Protein AF-A0A552UXF9-F1 (afdb_monomer)

Sequence (66 aa):
MEKASIIIKKILVEKNMKQNEVSNYLGISPQNFANKLSRNTFSFDDFSKILDFLGYEIEIIKKSEN

Foldseek 3Di:
DDALLVVLVVLCVVVVHDLCVLCVQVVHDSVVSVVCSVVSVADPVSSQSSQVVSVHHDDDDDPDDD

InterPro domains:
  IPR001387 Cro/C1-type, helix-turn-helix domain [PF13443] (8-58)
  IPR001387 Cro/C1-type, helix-turn-helix domain [PS50943] (8-61)
  IPR001387 Cro/C1-type, helix-turn-helix domain [cd00093] (7-61)
  IPR010982 Lambda repressor-like, DNA-binding domain superfamily [G3DSA:1.10.260.40] (2-64)
  IPR010982 Lambda repressor-like, DNA-binding domain superfamily [SSF47413] (6-63)

Structure (mmCIF, N/CA/C/O backbone):
data_AF-A0A552UXF9-F1
#
_entry.id   AF-A0A552UXF9-F1
#
loop_
_atom_site.group_PDB
_atom_site.id
_atom_site.type_symbol
_atom_site.label_atom_id
_atom_site.label_alt_id
_atom_site.label_comp_id
_atom_site.label_asym_id
_atom_site.label_entity_id
_atom_site.label_seq_id
_atom_site.pdbx_PDB_ins_code
_atom_site.Cartn_x
_atom_site.Cartn_y
_atom_site.Cartn_z
_atom_site.occupancy
_atom_site.B_iso_or_equiv
_atom_site.auth_seq_id
_atom_site.auth_comp_id
_atom_site.auth_asym_id
_atom_site.auth_atom_id
_atom_site.pdbx_PDB_model_num
ATOM 1 N N . MET A 1 1 ? 10.974 11.889 -4.812 1.00 69.44 1 MET A N 1
ATOM 2 C CA . MET A 1 1 ? 9.549 11.511 -4.921 1.00 69.44 1 MET A CA 1
ATOM 3 C C . MET A 1 1 ? 9.186 10.696 -3.699 1.00 69.44 1 MET A C 1
ATOM 5 O O . MET A 1 1 ? 10.012 9.909 -3.245 1.00 69.44 1 MET A O 1
ATOM 9 N N . GLU A 1 2 ? 8.013 10.941 -3.128 1.00 86.75 2 GLU A N 1
ATOM 10 C CA . GLU A 1 2 ? 7.518 10.170 -1.989 1.00 86.75 2 GLU A CA 1
ATOM 11 C C . GLU A 1 2 ? 7.226 8.717 -2.409 1.00 86.75 2 GLU A C 1
ATOM 13 O O . GLU A 1 2 ? 6.888 8.454 -3.561 1.00 86.75 2 GLU A O 1
ATOM 18 N N . LYS A 1 3 ? 7.428 7.756 -1.499 1.00 94.81 3 LYS A N 1
ATOM 19 C CA . LYS A 1 3 ? 7.231 6.325 -1.783 1.00 94.81 3 LYS A CA 1
ATOM 20 C C . LYS A 1 3 ? 5.754 5.952 -1.650 1.00 94.81 3 LYS A C 1
ATOM 22 O O . LYS A 1 3 ? 5.106 6.400 -0.706 1.00 94.81 3 LYS A O 1
ATOM 27 N N . ALA A 1 4 ? 5.272 5.037 -2.495 1.00 95.31 4 ALA A N 1
ATOM 28 C CA . ALA A 1 4 ? 3.908 4.500 -2.424 1.00 95.31 4 ALA A CA 1
ATOM 29 C C . ALA A 1 4 ? 3.546 4.003 -1.013 1.00 95.31 4 ALA A C 1
ATOM 31 O O . ALA A 1 4 ? 2.483 4.327 -0.489 1.00 95.31 4 ALA A O 1
ATOM 32 N N . SER A 1 5 ? 4.462 3.294 -0.341 1.00 96.81 5 SER A N 1
ATOM 33 C CA . SER A 1 5 ? 4.219 2.794 1.016 1.00 96.81 5 SER A CA 1
ATOM 34 C C . SER A 1 5 ? 4.042 3.886 2.075 1.00 96.81 5 SER A C 1
ATOM 36 O O . SER A 1 5 ? 3.368 3.647 3.075 1.00 96.81 5 SER A O 1
ATOM 38 N N . ILE A 1 6 ? 4.633 5.069 1.883 1.00 97.12 6 ILE A N 1
ATOM 39 C CA . ILE A 1 6 ? 4.468 6.203 2.801 1.00 97.12 6 ILE A CA 1
ATOM 40 C C . ILE A 1 6 ? 3.106 6.857 2.562 1.00 97.12 6 ILE A C 1
ATOM 42 O O . ILE A 1 6 ? 2.382 7.093 3.527 1.00 97.12 6 ILE A O 1
ATOM 46 N N . ILE A 1 7 ? 2.734 7.067 1.295 1.00 96.75 7 ILE A N 1
ATOM 47 C CA . ILE A 1 7 ? 1.436 7.636 0.903 1.00 96.75 7 ILE A CA 1
ATOM 48 C C . ILE A 1 7 ? 0.294 6.779 1.464 1.00 96.75 7 ILE A C 1
ATOM 50 O O . ILE A 1 7 ? -0.554 7.291 2.189 1.00 96.75 7 ILE A O 1
ATOM 54 N N . ILE A 1 8 ? 0.334 5.460 1.236 1.00 96.94 8 ILE A N 1
ATOM 55 C CA . ILE A 1 8 ? -0.680 4.525 1.749 1.00 96.94 8 ILE A CA 1
ATOM 56 C C . ILE A 1 8 ? -0.796 4.629 3.276 1.00 96.94 8 ILE A C 1
ATOM 58 O O . ILE A 1 8 ? -1.898 4.734 3.806 1.00 96.94 8 ILE A O 1
ATOM 62 N N . LYS A 1 9 ? 0.328 4.632 4.009 1.00 96.69 9 LYS A N 1
ATOM 63 C CA . LYS A 1 9 ? 0.307 4.719 5.480 1.00 96.69 9 LYS A CA 1
ATOM 64 C C . LYS A 1 9 ? -0.318 6.017 5.982 1.00 96.69 9 LYS A C 1
ATOM 66 O O . LYS A 1 9 ? -1.069 5.966 6.951 1.00 96.69 9 LYS A O 1
ATOM 71 N N . LYS A 1 10 ? -0.013 7.152 5.347 1.00 97.06 10 LYS A N 1
ATOM 72 C CA . LYS A 1 10 ? -0.596 8.449 5.715 1.00 97.06 10 LYS A CA 1
ATOM 73 C C . LYS A 1 10 ? -2.114 8.432 5.554 1.00 97.06 10 LYS A C 1
ATOM 75 O O . LYS A 1 10 ? -2.811 8.773 6.502 1.00 97.06 10 LYS A O 1
ATOM 80 N N . ILE A 1 11 ? -2.602 7.939 4.416 1.00 96.94 11 ILE A N 1
ATOM 81 C CA . ILE A 1 11 ? -4.040 7.851 4.13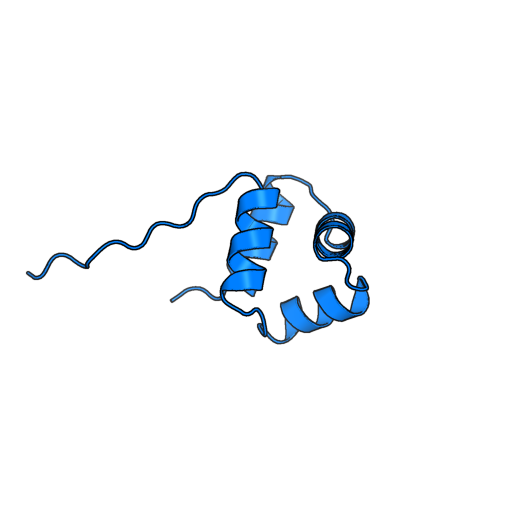6 1.00 96.94 11 ILE A CA 1
ATOM 82 C C . ILE A 1 11 ? -4.745 6.920 5.131 1.00 96.94 11 ILE A C 1
ATOM 84 O O . ILE A 1 11 ? -5.814 7.250 5.634 1.00 96.94 11 ILE A O 1
ATOM 88 N N . LEU A 1 12 ? -4.146 5.771 5.467 1.00 96.88 12 LEU A N 1
ATOM 89 C CA . LEU A 1 12 ? -4.726 4.856 6.458 1.00 96.88 12 LEU A CA 1
ATOM 90 C C . LEU A 1 12 ? -4.883 5.509 7.834 1.00 96.88 12 LEU A C 1
ATOM 92 O O . LEU A 1 12 ? -5.910 5.317 8.482 1.00 96.88 12 LEU A O 1
ATOM 96 N N . VAL A 1 13 ? -3.892 6.294 8.266 1.00 97.38 13 VAL A N 1
ATOM 97 C CA . VAL A 1 13 ? -3.970 7.055 9.521 1.00 97.38 13 VAL A CA 1
ATOM 98 C C . VAL A 1 13 ? -5.052 8.133 9.435 1.00 97.38 13 VAL A C 1
ATOM 100 O O . VAL A 1 13 ? -5.876 8.226 10.339 1.00 97.38 13 VAL A O 1
ATOM 103 N N . GLU A 1 14 ? -5.086 8.902 8.345 1.00 96.69 14 GLU A N 1
ATOM 104 C CA . GLU A 1 14 ? -6.069 9.969 8.116 1.00 96.69 14 GLU A CA 1
ATOM 105 C C . GLU A 1 14 ? -7.512 9.446 8.127 1.00 96.69 14 GLU A C 1
ATOM 107 O O . GLU A 1 14 ? -8.384 10.032 8.767 1.00 96.69 14 GLU A O 1
ATOM 112 N N . LYS A 1 15 ? -7.759 8.303 7.478 1.00 95.31 15 LYS A N 1
ATOM 113 C CA . LYS A 1 15 ? -9.087 7.679 7.400 1.00 95.31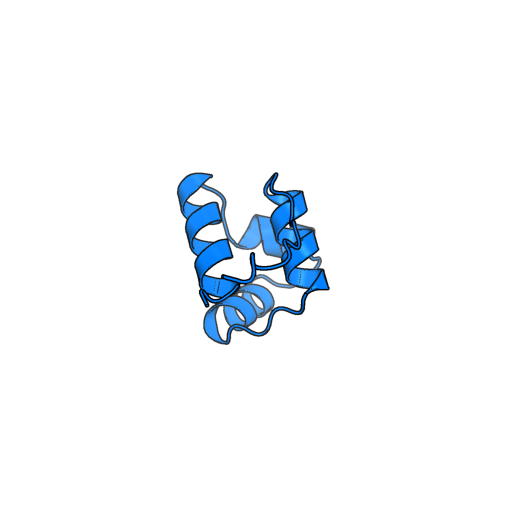 15 LYS A CA 1
ATOM 114 C C . LYS A 1 15 ? -9.420 6.767 8.585 1.00 95.31 15 LYS A C 1
ATOM 116 O O . LYS A 1 15 ? -10.503 6.188 8.598 1.00 95.31 15 LYS A O 1
ATOM 121 N N . ASN A 1 16 ? -8.511 6.599 9.550 1.00 95.75 16 ASN A N 1
ATOM 122 C CA . ASN A 1 16 ? -8.632 5.622 10.640 1.00 95.75 16 ASN A CA 1
ATOM 123 C C . ASN A 1 16 ? -8.939 4.188 10.140 1.00 95.75 16 ASN A C 1
ATOM 125 O O . ASN A 1 16 ? -9.710 3.446 10.752 1.00 95.75 16 ASN A O 1
ATOM 129 N N . MET A 1 17 ? -8.340 3.805 9.008 1.00 95.12 17 MET A N 1
ATOM 130 C CA . MET A 1 17 ? -8.505 2.489 8.387 1.00 95.12 17 MET A CA 1
ATOM 131 C C . MET A 1 17 ? -7.351 1.560 8.753 1.00 95.12 17 MET A C 1
ATOM 133 O O . MET A 1 17 ? -6.192 1.963 8.897 1.00 95.12 17 MET A O 1
ATOM 137 N N . LYS A 1 18 ? -7.656 0.272 8.873 1.00 95.88 18 LYS A N 1
ATOM 138 C CA . LYS A 1 18 ? -6.685 -0.759 9.227 1.00 95.88 18 LYS A CA 1
ATOM 139 C C . LYS A 1 18 ? -6.096 -1.408 7.975 1.00 95.88 18 LYS A C 1
ATOM 141 O O . LYS A 1 18 ? -6.750 -1.592 6.954 1.00 95.88 18 LYS A O 1
ATOM 146 N N . GLN A 1 19 ? -4.840 -1.844 8.077 1.00 95.81 19 GLN A N 1
ATOM 147 C CA . GLN A 1 19 ? -4.132 -2.511 6.973 1.00 95.81 19 GLN A CA 1
ATOM 148 C C . GLN A 1 19 ? -4.823 -3.798 6.488 1.00 95.81 19 GLN A C 1
ATOM 150 O O . GLN A 1 19 ? -4.695 -4.154 5.319 1.00 95.81 19 GLN A O 1
ATOM 155 N N . ASN A 1 20 ? -5.549 -4.494 7.368 1.00 96.00 20 ASN A N 1
ATOM 156 C CA . ASN A 1 20 ? -6.265 -5.721 7.016 1.00 96.00 20 ASN A CA 1
ATOM 157 C C . ASN A 1 20 ? -7.465 -5.465 6.090 1.00 96.00 20 ASN A C 1
ATOM 159 O O . ASN A 1 20 ? -7.804 -6.334 5.295 1.00 96.00 20 ASN A O 1
ATOM 163 N N . GLU A 1 21 ? -8.086 -4.286 6.153 1.00 97.06 21 GLU A N 1
ATOM 164 C CA . GLU A 1 21 ? -9.176 -3.912 5.244 1.00 97.06 21 GLU A CA 1
ATOM 165 C C . GLU A 1 21 ? -8.656 -3.813 3.807 1.00 97.06 21 GLU A C 1
ATOM 167 O O . GLU A 1 21 ? -9.242 -4.380 2.887 1.00 97.06 21 GLU A O 1
ATOM 172 N N . VAL A 1 22 ? -7.480 -3.204 3.633 1.00 97.12 22 VAL A N 1
ATOM 173 C CA . VAL A 1 22 ? -6.819 -3.104 2.326 1.00 97.12 22 VAL A CA 1
ATOM 174 C C . VAL A 1 22 ? -6.312 -4.461 1.844 1.00 97.12 22 VAL A C 1
ATOM 176 O O . VAL A 1 22 ? -6.478 -4.792 0.673 1.00 97.12 22 VAL A O 1
ATOM 179 N N . SER A 1 23 ? -5.716 -5.280 2.719 1.00 96.69 23 SER A N 1
ATOM 180 C CA . SER A 1 23 ? -5.258 -6.614 2.308 1.00 96.69 23 SER A CA 1
ATOM 181 C C . SER A 1 23 ? -6.422 -7.503 1.865 1.00 96.69 23 SER A C 1
ATOM 183 O O . SER A 1 23 ? -6.291 -8.214 0.872 1.00 96.69 23 SER A O 1
ATOM 185 N N . ASN A 1 24 ? -7.566 -7.416 2.556 1.00 97.38 24 ASN A N 1
ATOM 186 C CA . ASN A 1 24 ? -8.785 -8.134 2.187 1.00 97.38 24 ASN A CA 1
ATOM 187 C C . ASN A 1 24 ? -9.317 -7.670 0.829 1.00 97.38 24 ASN A C 1
ATOM 189 O O . ASN A 1 24 ? -9.632 -8.513 -0.007 1.00 97.38 24 ASN A O 1
ATOM 193 N N . TYR A 1 25 ? -9.359 -6.356 0.587 1.00 96.50 25 TYR A N 1
ATOM 194 C CA . TYR A 1 25 ? -9.755 -5.801 -0.709 1.00 96.50 25 TYR A CA 1
ATOM 195 C C . TYR A 1 25 ? -8.837 -6.277 -1.847 1.00 96.50 25 TYR A C 1
ATOM 197 O O . TYR A 1 25 ? -9.308 -6.662 -2.913 1.00 96.50 25 TYR A O 1
ATOM 205 N N . LEU A 1 26 ? -7.526 -6.335 -1.601 1.00 95.75 26 LEU A N 1
ATOM 206 C CA . LEU A 1 26 ? -6.546 -6.842 -2.566 1.00 95.75 26 LEU A CA 1
ATOM 207 C C . LEU A 1 26 ? -6.542 -8.375 -2.711 1.00 95.75 26 LEU A C 1
ATOM 209 O O . LEU A 1 26 ? -5.808 -8.895 -3.550 1.00 95.75 26 LEU A O 1
ATOM 213 N N . GLY A 1 27 ? -7.299 -9.111 -1.890 1.00 96.50 27 GLY A N 1
ATOM 214 C CA . GLY A 1 27 ? -7.302 -10.576 -1.892 1.00 96.50 27 GLY A CA 1
ATOM 215 C C . GLY A 1 27 ? -5.971 -11.203 -1.456 1.00 96.50 27 GLY A C 1
ATOM 216 O O . GLY A 1 27 ? -5.660 -12.327 -1.848 1.00 96.50 27 GLY A O 1
ATOM 217 N N . ILE A 1 28 ? -5.163 -10.490 -0.662 1.00 96.88 28 ILE A N 1
ATOM 218 C CA . ILE A 1 28 ? -3.869 -10.972 -0.157 1.00 96.88 28 ILE A CA 1
ATOM 219 C C . ILE A 1 28 ? -3.872 -11.082 1.367 1.00 96.88 28 ILE A C 1
ATOM 221 O O . ILE A 1 28 ? -4.643 -10.430 2.068 1.00 96.88 28 ILE A O 1
ATOM 225 N N . SER A 1 29 ? -2.959 -11.885 1.914 1.00 97.75 29 SER A N 1
ATOM 226 C CA . SER A 1 29 ? -2.834 -11.995 3.368 1.00 97.75 29 SER A CA 1
ATOM 227 C C . SER A 1 29 ? -2.337 -10.682 4.004 1.00 97.75 29 SER A C 1
ATOM 229 O O . SER A 1 29 ? -1.525 -9.972 3.396 1.00 97.75 29 SER A O 1
ATOM 231 N N . PRO A 1 30 ? -2.722 -10.381 5.261 1.00 97.19 30 PRO A N 1
ATOM 232 C CA . PRO A 1 30 ? -2.203 -9.222 5.990 1.00 97.19 30 PRO A CA 1
ATOM 233 C C . PRO A 1 30 ? -0.670 -9.192 6.071 1.00 97.19 30 PRO A C 1
ATOM 235 O O . PRO A 1 30 ? -0.065 -8.132 5.942 1.00 97.19 30 PRO A O 1
ATOM 238 N N . GLN A 1 31 ? -0.023 -10.358 6.210 1.00 97.56 31 GLN A N 1
ATOM 239 C CA . GLN A 1 31 ? 1.440 -10.462 6.223 1.00 97.56 31 GLN A CA 1
ATOM 240 C C . GLN A 1 31 ? 2.061 -10.082 4.873 1.00 97.56 31 GLN A C 1
ATOM 242 O O . GLN A 1 31 ? 3.096 -9.415 4.839 1.00 97.56 31 GLN A O 1
ATOM 247 N N . ASN A 1 32 ? 1.444 -10.487 3.756 1.00 97.12 32 ASN A N 1
ATOM 248 C CA . ASN A 1 32 ? 1.898 -10.090 2.423 1.00 97.12 32 ASN A CA 1
ATOM 249 C C . ASN A 1 32 ? 1.807 -8.565 2.268 1.00 97.12 32 ASN A C 1
ATOM 251 O O . ASN A 1 32 ? 2.794 -7.921 1.914 1.00 97.12 32 ASN A O 1
ATOM 255 N N . PHE A 1 33 ? 0.673 -7.972 2.649 1.00 97.62 33 PHE A N 1
ATOM 256 C CA . PHE A 1 33 ? 0.497 -6.522 2.607 1.00 97.62 33 PHE A CA 1
ATOM 257 C C . PHE A 1 33 ? 1.496 -5.773 3.508 1.00 97.62 33 PHE A C 1
ATOM 259 O O . PHE A 1 33 ? 2.138 -4.823 3.058 1.00 97.62 33 PHE A O 1
ATOM 266 N N . ALA A 1 34 ? 1.714 -6.240 4.742 1.00 96.69 34 ALA A N 1
ATOM 267 C CA . ALA A 1 34 ? 2.708 -5.672 5.654 1.00 96.69 34 ALA A CA 1
ATOM 268 C C . ALA A 1 34 ? 4.137 -5.750 5.080 1.00 96.69 34 ALA A C 1
ATOM 270 O O . ALA A 1 34 ? 4.906 -4.789 5.177 1.00 96.69 34 ALA A O 1
ATOM 271 N N . ASN A 1 35 ? 4.482 -6.861 4.420 1.00 97.75 35 ASN A N 1
ATOM 272 C CA . ASN A 1 35 ? 5.756 -7.017 3.717 1.00 97.75 35 ASN A CA 1
ATOM 273 C C . ASN A 1 35 ? 5.874 -6.050 2.529 1.00 97.75 35 ASN A C 1
ATOM 275 O O . ASN A 1 35 ? 6.931 -5.446 2.343 1.00 97.75 35 ASN A O 1
ATOM 279 N N . LYS A 1 36 ? 4.803 -5.853 1.748 1.00 97.12 36 LYS A N 1
ATOM 280 C CA . LYS A 1 36 ? 4.785 -4.855 0.667 1.00 97.12 36 LYS A CA 1
ATOM 281 C C . LYS A 1 36 ? 4.947 -3.432 1.207 1.00 97.12 36 LYS A C 1
ATOM 283 O O . LYS A 1 36 ? 5.715 -2.657 0.638 1.00 97.12 36 LYS A O 1
ATOM 288 N N . LEU A 1 37 ? 4.309 -3.098 2.334 1.00 96.75 37 LEU A N 1
ATOM 289 C CA . LEU A 1 37 ? 4.462 -1.801 3.003 1.00 96.75 37 LEU A CA 1
ATOM 290 C C . LEU A 1 37 ? 5.886 -1.556 3.510 1.00 96.75 37 LEU A C 1
ATOM 292 O O . LEU A 1 37 ? 6.387 -0.436 3.395 1.00 96.75 37 LEU A O 1
ATOM 296 N N . SER A 1 38 ? 6.536 -2.564 4.093 1.00 96.25 38 SER A N 1
ATOM 297 C CA . SER A 1 38 ? 7.900 -2.420 4.614 1.00 96.25 38 SER A CA 1
ATOM 298 C C . SER A 1 38 ? 8.941 -2.351 3.496 1.00 96.25 38 SER A C 1
ATOM 300 O O . SER A 1 38 ? 9.845 -1.519 3.557 1.00 96.25 38 SER A O 1
ATOM 302 N N . ARG A 1 39 ? 8.782 -3.162 2.444 1.00 96.56 39 ARG A N 1
ATOM 303 C CA . ARG A 1 39 ? 9.723 -3.249 1.313 1.00 96.56 39 ARG A CA 1
ATOM 304 C C . ARG A 1 39 ? 9.436 -2.254 0.190 1.00 96.56 39 ARG A C 1
ATOM 306 O O . ARG A 1 39 ? 10.268 -2.097 -0.695 1.00 96.56 39 ARG A O 1
ATOM 313 N N . ASN A 1 40 ? 8.291 -1.571 0.232 1.00 96.69 40 ASN A N 1
ATOM 314 C CA . ASN A 1 40 ? 7.814 -0.678 -0.826 1.00 96.69 40 ASN A CA 1
ATOM 315 C C . ASN A 1 40 ? 7.766 -1.367 -2.205 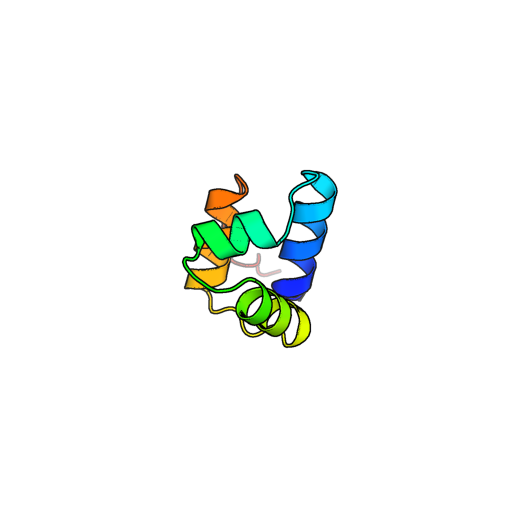1.00 96.69 40 ASN A C 1
ATOM 317 O O . ASN A 1 40 ? 8.268 -0.841 -3.194 1.00 96.69 40 ASN A O 1
ATOM 321 N N . THR A 1 41 ? 7.173 -2.560 -2.258 1.00 96.56 41 THR A N 1
ATOM 322 C CA . THR A 1 41 ? 7.086 -3.402 -3.467 1.00 96.56 41 THR A CA 1
ATOM 323 C C . THR A 1 41 ? 5.661 -3.446 -4.026 1.00 96.56 41 THR A C 1
ATOM 325 O O . THR A 1 41 ? 5.131 -4.521 -4.318 1.00 96.56 41 THR A O 1
ATOM 328 N N . PHE A 1 42 ? 5.012 -2.284 -4.108 1.00 96.12 42 PHE A N 1
ATOM 329 C CA . PHE A 1 42 ? 3.714 -2.134 -4.765 1.00 96.12 42 PHE A CA 1
ATOM 330 C C . PHE A 1 42 ? 3.920 -1.882 -6.256 1.00 96.12 42 PHE A C 1
ATOM 332 O O . PHE A 1 42 ? 4.717 -1.019 -6.632 1.00 96.12 42 PHE A O 1
ATOM 339 N N . SER A 1 43 ? 3.210 -2.637 -7.093 1.00 95.12 43 SER A N 1
ATOM 340 C CA . SER A 1 43 ? 3.085 -2.294 -8.507 1.00 95.12 43 SER A CA 1
ATOM 341 C C . SER A 1 43 ? 2.214 -1.040 -8.665 1.00 95.12 43 SER A C 1
ATOM 343 O O . SER A 1 43 ? 1.526 -0.622 -7.730 1.00 95.12 43 SER A O 1
ATOM 345 N N . PHE A 1 44 ? 2.223 -0.437 -9.854 1.00 94.50 44 PHE A N 1
ATOM 346 C CA . PHE A 1 44 ? 1.303 0.662 -10.156 1.00 94.50 44 PHE A CA 1
ATOM 347 C C . PHE A 1 44 ? -0.167 0.226 -10.044 1.00 94.50 44 PHE A C 1
ATOM 349 O O . PHE A 1 44 ? -0.983 0.972 -9.513 1.00 94.50 44 PHE A O 1
ATOM 356 N N . ASP A 1 45 ? -0.491 -0.994 -10.483 1.00 95.56 45 ASP A N 1
ATOM 357 C CA . ASP A 1 45 ? -1.836 -1.571 -10.373 1.00 95.56 45 ASP A CA 1
ATOM 358 C C . ASP A 1 45 ? -2.254 -1.768 -8.908 1.00 95.56 45 ASP A C 1
ATOM 360 O O . ASP A 1 45 ? -3.342 -1.339 -8.526 1.00 95.56 45 ASP A O 1
ATOM 364 N N . ASP A 1 46 ? -1.363 -2.312 -8.063 1.00 95.69 46 ASP A N 1
ATOM 365 C CA . ASP A 1 46 ? -1.618 -2.424 -6.622 1.00 95.69 46 ASP A CA 1
ATOM 366 C C . ASP A 1 46 ? -1.925 -1.040 -6.035 1.00 95.69 46 ASP A C 1
ATOM 368 O O . ASP A 1 46 ? -2.900 -0.861 -5.314 1.00 95.69 46 ASP A O 1
ATOM 372 N N . PHE A 1 47 ? -1.080 -0.053 -6.344 1.00 96.38 47 PHE A N 1
ATOM 373 C CA . PHE A 1 47 ? -1.205 1.295 -5.804 1.00 96.38 47 PHE A CA 1
ATOM 374 C C . PHE A 1 47 ? -2.497 1.980 -6.259 1.00 96.38 47 PHE A C 1
ATOM 376 O O . PHE A 1 47 ? -3.189 2.567 -5.431 1.00 96.38 47 PHE A O 1
ATOM 383 N N . SER A 1 48 ? -2.854 1.842 -7.537 1.00 96.56 48 SER A N 1
ATOM 384 C CA . SER A 1 48 ? -4.084 2.400 -8.111 1.00 96.56 48 SER A CA 1
ATOM 385 C C . SER A 1 48 ? -5.328 1.815 -7.456 1.00 96.56 48 SER A C 1
ATOM 387 O O . SER A 1 48 ? -6.184 2.564 -7.000 1.00 96.56 48 SER A O 1
ATOM 389 N N . LYS A 1 49 ? -5.384 0.487 -7.310 1.00 96.88 49 LYS A N 1
ATOM 390 C CA . LYS A 1 49 ? -6.484 -0.211 -6.629 1.00 96.88 49 LYS A CA 1
ATOM 391 C C . LYS A 1 49 ? -6.617 0.203 -5.167 1.00 96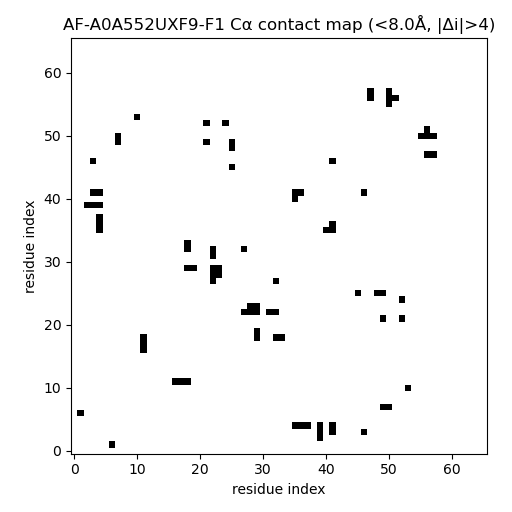.88 49 LYS A C 1
ATOM 393 O O . LYS A 1 49 ? -7.724 0.391 -4.677 1.00 96.88 49 LYS A O 1
ATOM 398 N N . ILE A 1 50 ? -5.493 0.350 -4.462 1.00 97.12 50 ILE A N 1
ATOM 399 C CA . ILE A 1 50 ? -5.500 0.807 -3.068 1.00 97.12 50 ILE A CA 1
ATOM 400 C C . ILE A 1 50 ? -6.044 2.234 -2.976 1.00 97.12 50 ILE A C 1
ATOM 402 O O . ILE A 1 50 ? -6.863 2.500 -2.105 1.00 97.12 50 ILE A O 1
ATOM 406 N N . LEU A 1 51 ? -5.594 3.150 -3.837 1.00 96.88 51 LEU A N 1
ATOM 407 C CA . LEU A 1 51 ? -6.055 4.538 -3.804 1.00 96.88 51 LEU A CA 1
ATOM 408 C C . LEU A 1 51 ? -7.543 4.656 -4.141 1.00 96.88 51 LEU A C 1
ATOM 410 O O . LEU A 1 51 ? -8.256 5.311 -3.385 1.00 96.88 51 LEU A O 1
ATOM 414 N N . ASP A 1 52 ? -8.011 3.950 -5.169 1.00 96.75 52 ASP A N 1
ATOM 415 C CA . ASP A 1 52 ? -9.430 3.890 -5.536 1.00 96.75 52 ASP A CA 1
ATOM 416 C C . ASP A 1 52 ? -10.293 3.388 -4.366 1.00 96.75 52 ASP A C 1
ATOM 418 O O . ASP A 1 52 ? -11.226 4.064 -3.931 1.00 96.75 52 ASP A O 1
ATOM 422 N N . PHE A 1 53 ? -9.899 2.273 -3.739 1.00 96.50 53 PHE A N 1
ATOM 423 C CA . PHE A 1 53 ? -10.566 1.749 -2.542 1.00 96.50 53 PHE A CA 1
ATOM 424 C C . PHE A 1 53 ? -10.586 2.745 -1.374 1.00 96.50 53 PHE A C 1
ATOM 426 O O . PHE A 1 53 ? -11.552 2.810 -0.612 1.00 96.50 53 PHE A O 1
ATOM 433 N N . LEU A 1 54 ? -9.522 3.535 -1.221 1.00 96.06 54 LEU A N 1
ATOM 434 C CA . LEU A 1 54 ? -9.421 4.563 -0.188 1.00 96.06 54 LEU A CA 1
ATOM 435 C C . LEU A 1 54 ? -10.130 5.875 -0.579 1.00 96.06 54 LEU A C 1
ATOM 437 O O . LEU A 1 54 ? -10.156 6.802 0.236 1.00 96.06 54 LEU A O 1
ATOM 441 N N . GLY A 1 55 ? -10.743 5.959 -1.764 1.00 95.19 55 GLY A N 1
ATOM 442 C CA . GLY A 1 55 ? -11.474 7.129 -2.255 1.00 95.19 55 GLY A CA 1
ATOM 443 C C . GLY A 1 55 ? -10.578 8.238 -2.811 1.00 95.19 55 GLY A C 1
ATOM 444 O O . GLY A 1 55 ? -10.902 9.411 -2.639 1.00 95.19 55 GLY A O 1
ATOM 445 N N . TYR A 1 56 ? -9.447 7.878 -3.419 1.00 96.38 56 TYR A N 1
ATOM 446 C CA . TYR A 1 56 ? -8.511 8.791 -4.079 1.00 96.38 56 TYR A CA 1
ATOM 447 C C . TYR A 1 56 ? -8.355 8.425 -5.557 1.00 96.38 56 TYR A C 1
ATOM 449 O O . TYR A 1 56 ? -8.382 7.255 -5.927 1.00 96.38 56 TYR A O 1
ATOM 457 N N . GLU A 1 57 ? -8.102 9.435 -6.385 1.00 94.00 57 GLU A N 1
ATOM 458 C CA . GLU A 1 57 ? -7.800 9.288 -7.809 1.00 94.00 57 GLU A CA 1
ATOM 459 C C . 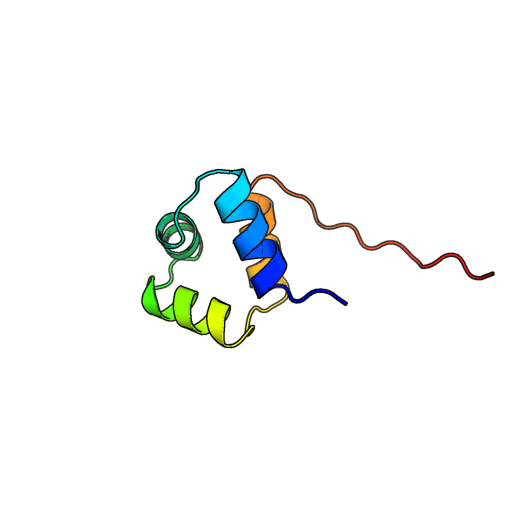GLU A 1 57 ? -6.306 9.541 -8.080 1.00 94.00 57 GLU A C 1
ATOM 461 O O . GLU A 1 57 ? -5.641 10.282 -7.350 1.00 94.00 57 GLU A O 1
ATOM 466 N N . ILE A 1 58 ? -5.763 8.912 -9.127 1.00 92.56 58 ILE A N 1
ATOM 467 C CA . ILE A 1 58 ? -4.404 9.166 -9.619 1.00 92.56 58 ILE A CA 1
ATOM 468 C C . ILE A 1 58 ? -4.482 10.031 -10.874 1.00 92.56 58 ILE A C 1
ATOM 470 O O . ILE A 1 58 ? -5.080 9.627 -11.867 1.00 92.56 58 ILE A O 1
ATOM 474 N N . GLU A 1 59 ? -3.766 11.154 -10.868 1.00 93.12 59 GLU A N 1
ATOM 475 C CA . GLU A 1 59 ? -3.594 12.014 -12.038 1.00 93.12 59 GLU A CA 1
ATOM 476 C C . GLU A 1 59 ? -2.125 12.044 -12.494 1.00 93.12 59 GLU A C 1
ATOM 478 O O . GLU A 1 59 ? -1.196 12.094 -11.680 1.00 93.12 59 GLU A O 1
ATOM 483 N N . ILE A 1 60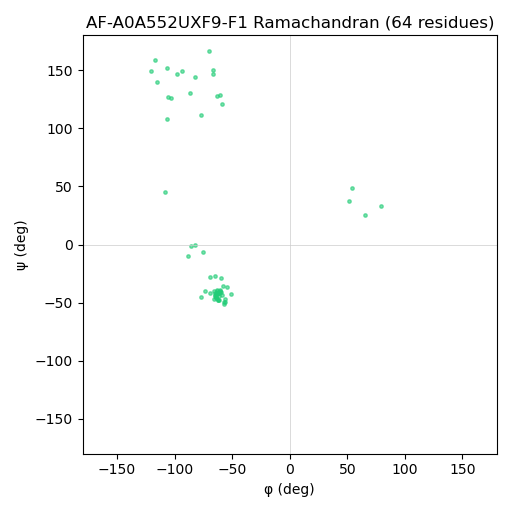 ? -1.900 12.027 -13.812 1.00 91.19 60 ILE A N 1
ATOM 484 C CA . ILE A 1 60 ? -0.575 12.194 -14.420 1.00 91.19 60 ILE A CA 1
ATOM 485 C C . ILE A 1 60 ? -0.513 13.580 -15.055 1.00 91.19 60 ILE A C 1
ATOM 487 O O . ILE A 1 60 ? -1.096 13.822 -16.108 1.00 91.19 60 ILE A O 1
ATOM 491 N N . ILE A 1 61 ? 0.244 14.478 -14.429 1.00 92.38 61 ILE A N 1
ATOM 492 C CA . ILE A 1 61 ? 0.372 15.869 -14.867 1.00 92.38 61 ILE A CA 1
ATOM 493 C C . ILE A 1 61 ? 1.747 16.069 -15.512 1.00 92.38 61 ILE A C 1
ATOM 495 O O . ILE A 1 61 ? 2.784 15.769 -14.909 1.00 92.38 61 ILE A O 1
ATOM 499 N N . LYS A 1 62 ? 1.778 16.596 -16.744 1.00 93.00 62 LYS A N 1
ATOM 500 C CA . LYS A 1 62 ? 3.030 17.020 -17.386 1.00 93.00 62 LYS A CA 1
ATOM 501 C C . LYS A 1 62 ? 3.625 18.167 -16.565 1.00 93.00 62 LYS A C 1
ATOM 503 O O . LYS A 1 62 ? 2.951 19.160 -16.313 1.00 93.00 62 LYS A O 1
ATOM 508 N N . LYS A 1 63 ? 4.896 18.057 -16.170 1.00 89.81 63 LYS A N 1
ATOM 509 C CA . LYS A 1 63 ? 5.598 19.183 -15.539 1.00 89.81 63 LYS A CA 1
ATOM 510 C C . LYS A 1 63 ? 5.642 20.356 -16.514 1.00 89.81 63 LYS A C 1
ATOM 512 O O . LYS A 1 63 ? 6.076 20.177 -17.651 1.00 89.81 63 LYS A O 1
ATOM 517 N N . SER A 1 64 ? 5.216 21.530 -16.060 1.00 87.62 64 SER A N 1
ATOM 518 C CA . SER A 1 64 ? 5.406 22.772 -16.805 1.00 87.62 64 SER A CA 1
ATOM 519 C C . SER A 1 64 ? 6.902 22.980 -17.035 1.00 87.62 64 SER A C 1
ATOM 521 O O . SER A 1 64 ? 7.682 22.989 -16.082 1.00 87.62 64 SER A O 1
ATOM 523 N N . GLU A 1 65 ? 7.298 23.069 -18.301 1.00 79.25 65 GLU A N 1
ATOM 524 C CA . GLU A 1 65 ? 8.653 23.442 -18.699 1.00 79.25 65 GLU A CA 1
ATOM 525 C C . GLU A 1 65 ? 8.764 24.964 -18.521 1.00 79.25 65 GLU A C 1
ATOM 527 O O . GLU A 1 65 ? 8.065 25.707 -19.207 1.00 79.25 65 GLU A O 1
ATOM 532 N N . ASN A 1 66 ? 9.574 25.403 -17.553 1.00 57.25 66 ASN A N 1
ATOM 533 C CA . ASN A 1 66 ? 10.083 26.776 -17.473 1.00 57.25 66 ASN A CA 1
ATOM 534 C C . ASN A 1 66 ? 11.499 26.796 -18.039 1.00 57.25 66 ASN A C 1
ATOM 536 O O . ASN A 1 66 ? 12.262 25.867 -17.678 1.00 57.25 66 ASN A O 1
#

Organism: NCBI:txid1871336

Mean predicted aligned error: 3.18 Å

Solvent-accessible surface area (backbone atoms only — not comparable to full-atom values): 4148 Å² total; per-residue (Å²): 132,86,52,69,39,57,55,54,51,52,52,29,60,74,69,74,51,59,70,55,60,55,14,56,74,71,73,45,54,52,67,56,46,52,48,32,47,76,69,55,67,66,52,71,67,56,50,48,54,52,34,47,75,73,74,44,84,88,84,89,75,81,79,82,86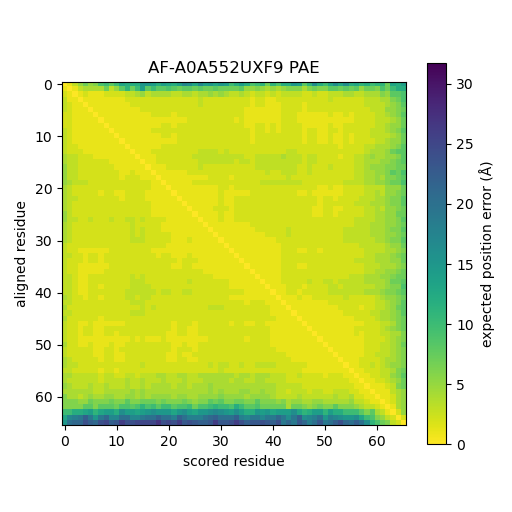,127

pLDDT: mean 94.5, std 6.33, range [57.25, 97.75]

Radius of gyration: 12.86 Å; Cα contacts (8 Å, |Δi|>4): 44; chains: 1; bounding box: 22×39×29 Å

Nearest PDB structures (foldseek):
  4pu7-assembly1_B  TM=7.328E-01  e=2.554E-02  Shewanella oneidensis MR-1
  4pu8-assembly1_A  TM=7.334E-01  e=3.085E-02  Shewanella oneidensis MR-1
  4pu8-assembly1_B  TM=7.3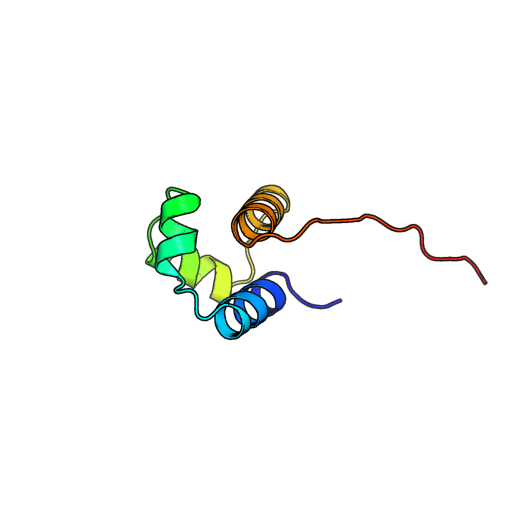54E-01  e=3.499E-02  Shewanella oneidensis MR-1
  2cro-assembly1_A  TM=7.549E-01  e=1.087E-01  Phage 434
  2ict-assembly1_A  TM=7.441E-01  e=1.021E-01  Escherichia coli CFT073

Secondary structure (DSSP, 8-state):
---HHHHHHHHHHHTT--HHHHHHHTTS-HHHHHHHHHHT---HHHHHHHHHHTT------PPP-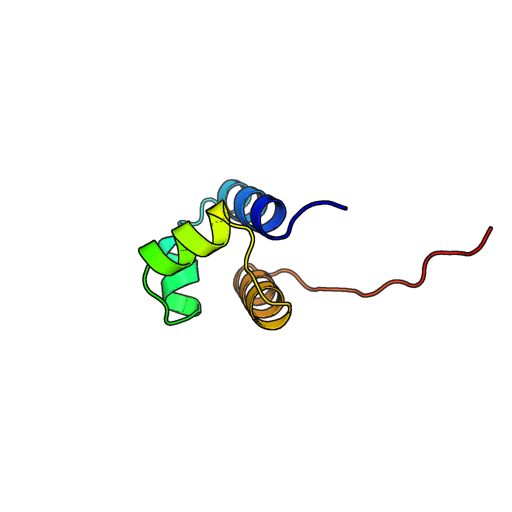-